Protein AF-A0A357C860-F1 (afdb_monomer)

pLDDT: mean 91.8, std 8.83, range [52.75, 98.56]

Radius of gyration: 13.41 Å; Cα contacts (8 Å, |Δi|>4): 203; chains: 1; bounding box: 30×31×35 Å

Foldseek 3Di:
DPCQVQEPEEADDDPQVRVLVVVLVVLLVVQDVSVVHHAYYEHEDADPVRAQWAQALVRYTYGHSVRLVVDDSLLSSLVSQLRSLLRVVVLSPPPPCQVCQQVSSVSSLVRSVSSPGDSVVNCVVVNHRDRD

Mean predicted aligned error: 3.76 Å

Structure (mmCIF, N/CA/C/O backbone):
data_AF-A0A357C860-F1
#
_entry.id   AF-A0A357C860-F1
#
loop_
_atom_site.group_PDB
_atom_site.id
_atom_site.type_symbol
_atom_site.label_atom_id
_atom_site.label_alt_id
_atom_site.label_comp_id
_atom_site.label_asym_id
_atom_site.label_entity_id
_atom_site.label_seq_id
_atom_site.pdbx_PDB_ins_code
_atom_site.Cartn_x
_atom_site.Cartn_y
_atom_site.Cartn_z
_atom_site.occupancy
_atom_site.B_iso_or_equiv
_atom_site.auth_seq_id
_atom_site.auth_comp_id
_atom_site.auth_asym_id
_atom_site.auth_atom_id
_atom_site.pdbx_PDB_model_num
ATOM 1 N N . MET A 1 1 ? 1.653 -11.042 11.927 1.00 76.44 1 MET A N 1
ATOM 2 C CA . MET A 1 1 ? 2.871 -11.313 11.137 1.00 76.44 1 MET A CA 1
ATOM 3 C C . MET A 1 1 ? 3.801 -10.156 11.434 1.00 76.44 1 MET A C 1
ATOM 5 O O . MET A 1 1 ? 3.289 -9.053 11.512 1.00 76.44 1 MET A O 1
ATOM 9 N N . ARG A 1 2 ? 5.092 -10.385 11.683 1.00 84.81 2 ARG A N 1
ATOM 10 C CA . ARG A 1 2 ? 6.045 -9.268 11.767 1.00 84.81 2 ARG A CA 1
ATOM 11 C C . ARG A 1 2 ? 6.318 -8.820 10.339 1.00 84.81 2 ARG A C 1
ATOM 13 O O . ARG A 1 2 ? 6.681 -9.680 9.556 1.00 84.81 2 ARG A O 1
ATOM 20 N N . PHE A 1 3 ? 6.038 -7.577 9.982 1.00 90.62 3 PHE A N 1
ATOM 21 C CA . PHE A 1 3 ? 6.246 -7.059 8.622 1.00 90.62 3 PHE A CA 1
ATOM 22 C C . PHE A 1 3 ? 7.556 -6.276 8.514 1.00 90.62 3 PHE A C 1
ATOM 24 O O . PHE A 1 3 ? 8.030 -6.018 7.420 1.00 90.62 3 PHE A O 1
ATOM 31 N N . GLU A 1 4 ? 8.154 -5.922 9.649 1.00 92.81 4 GLU A N 1
ATOM 32 C CA . GLU A 1 4 ? 9.273 -4.990 9.752 1.00 92.81 4 GLU A CA 1
ATOM 33 C C . GLU A 1 4 ? 10.529 -5.483 9.022 1.00 92.81 4 GLU A C 1
ATOM 35 O O . GLU A 1 4 ? 11.339 -4.676 8.593 1.00 92.81 4 GLU A O 1
ATOM 40 N N . TYR A 1 5 ? 10.680 -6.800 8.832 1.00 91.94 5 TYR A N 1
ATOM 41 C CA . TYR A 1 5 ? 11.809 -7.377 8.093 1.00 91.94 5 TYR A CA 1
ATOM 42 C C . TYR A 1 5 ? 11.742 -7.137 6.577 1.00 91.94 5 TYR A C 1
ATOM 44 O O . TYR A 1 5 ? 12.734 -7.364 5.892 1.00 91.94 5 TYR A O 1
ATOM 52 N N . LEU A 1 6 ? 10.582 -6.715 6.064 1.00 93.94 6 LEU A N 1
ATOM 53 C CA . LEU A 1 6 ? 10.363 -6.433 4.645 1.00 93.94 6 LEU A CA 1
ATOM 54 C C . LEU A 1 6 ? 10.828 -5.033 4.247 1.00 93.94 6 LEU A C 1
ATOM 56 O O . LEU A 1 6 ? 10.745 -4.701 3.074 1.00 93.94 6 LEU A O 1
ATOM 60 N N . PHE A 1 7 ? 11.263 -4.209 5.197 1.00 95.44 7 PHE A N 1
ATOM 61 C CA . PHE A 1 7 ? 11.593 -2.808 4.971 1.00 95.44 7 PHE A CA 1
ATOM 62 C C . PHE A 1 7 ? 13.027 -2.526 5.406 1.00 95.44 7 PHE A C 1
ATOM 64 O O . PHE A 1 7 ? 13.505 -3.084 6.397 1.00 95.44 7 PHE A O 1
ATOM 71 N N . GLU A 1 8 ? 13.693 -1.606 4.711 1.00 95.06 8 GLU A N 1
ATOM 72 C CA . GLU A 1 8 ? 15.001 -1.085 5.124 1.00 95.06 8 GLU A CA 1
ATOM 73 C C . GLU A 1 8 ? 14.946 -0.477 6.532 1.00 95.06 8 GLU A C 1
ATOM 75 O O . GLU A 1 8 ? 15.837 -0.681 7.361 1.00 95.06 8 GLU A O 1
ATOM 80 N N . PHE A 1 9 ? 13.867 0.250 6.808 1.00 94.88 9 PHE A N 1
ATOM 81 C CA . PHE A 1 9 ? 13.617 0.906 8.078 1.00 94.88 9 PHE A CA 1
ATOM 82 C C . PHE A 1 9 ? 12.111 1.046 8.307 1.00 94.88 9 PHE A C 1
ATOM 84 O O . PHE A 1 9 ? 11.358 1.279 7.366 1.00 94.88 9 PHE A O 1
ATOM 91 N N . THR A 1 10 ? 11.667 0.945 9.562 1.00 96.50 10 THR A N 1
ATOM 92 C CA . THR A 1 10 ? 10.266 1.176 9.935 1.00 96.50 10 THR A CA 1
ATOM 93 C C . THR A 1 10 ? 10.151 2.094 11.147 1.00 96.50 10 THR A C 1
ATOM 95 O O . THR A 1 10 ? 10.618 1.740 12.233 1.00 96.50 10 THR A O 1
ATOM 98 N N . GLU A 1 11 ? 9.436 3.208 11.006 1.00 96.88 11 GLU A N 1
ATOM 99 C CA . GLU A 1 11 ? 8.997 4.061 12.113 1.00 96.88 11 GLU A CA 1
ATOM 100 C C . GLU A 1 11 ? 7.469 4.022 12.235 1.00 96.88 11 GLU A C 1
ATOM 102 O O . GLU A 1 11 ? 6.762 4.920 11.786 1.00 96.88 11 GLU A O 1
ATOM 107 N N . VAL A 1 12 ? 6.954 2.964 12.864 1.00 96.69 12 VAL A N 1
ATOM 108 C CA . VAL A 1 12 ? 5.519 2.777 13.120 1.00 96.69 12 VAL A CA 1
ATOM 109 C C . VAL A 1 12 ? 5.226 2.938 14.610 1.00 96.69 12 VAL A C 1
ATOM 111 O O . VAL A 1 12 ? 5.803 2.250 15.457 1.00 96.69 12 VAL A O 1
ATOM 114 N N . LYS A 1 13 ? 4.308 3.844 14.938 1.00 95.19 13 LYS A N 1
ATOM 115 C CA . LYS A 1 13 ? 4.012 4.318 16.295 1.00 95.19 13 LYS A CA 1
ATOM 116 C C . LYS A 1 13 ? 2.725 3.713 16.843 1.00 95.19 13 LYS A C 1
ATOM 118 O O . LYS A 1 13 ? 2.728 3.216 17.971 1.00 95.19 13 LYS A O 1
ATOM 123 N N . THR A 1 14 ? 1.631 3.752 16.085 1.00 97.12 14 THR A N 1
ATOM 124 C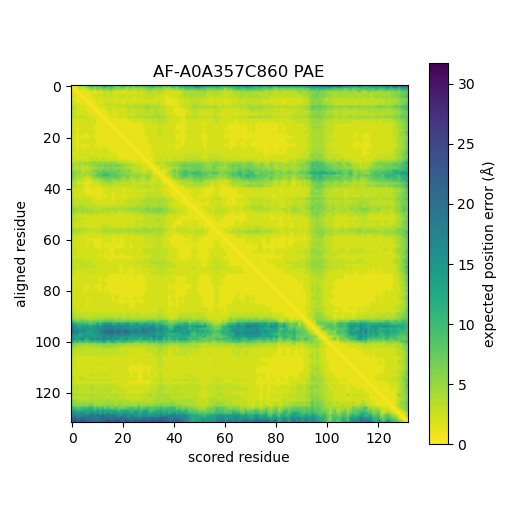 CA . THR A 1 14 ? 0.304 3.381 16.594 1.00 97.12 14 THR A CA 1
ATOM 125 C C . THR A 1 14 ? 0.028 1.888 16.470 1.00 97.12 14 THR A C 1
ATOM 127 O O . THR A 1 14 ? 0.469 1.207 15.545 1.00 97.12 14 THR A O 1
ATOM 130 N N . GLU A 1 15 ? -0.761 1.360 17.408 1.00 96.88 15 GLU A N 1
ATOM 131 C CA . GLU A 1 15 ? -1.230 -0.028 17.342 1.00 96.88 15 GLU A CA 1
ATOM 132 C C . GLU A 1 15 ? -2.157 -0.266 16.145 1.00 96.88 15 GLU A C 1
ATOM 134 O O . GLU A 1 15 ? -2.146 -1.354 15.570 1.00 96.88 15 GLU A O 1
ATOM 139 N N . TYR A 1 16 ? -2.908 0.760 15.729 1.00 97.56 16 TYR A N 1
ATOM 140 C CA . TYR A 1 16 ? -3.695 0.716 14.500 1.00 97.56 16 TYR A CA 1
ATOM 141 C C . TYR A 1 16 ? -2.805 0.404 13.293 1.00 97.56 16 TYR A C 1
ATOM 143 O O . TYR A 1 16 ? -3.049 -0.586 12.599 1.00 97.56 16 TYR A O 1
ATOM 151 N N . MET A 1 17 ? -1.735 1.184 13.097 1.00 97.81 17 MET A N 1
ATOM 152 C CA . MET A 1 17 ? -0.838 1.024 11.956 1.00 97.81 17 MET A CA 1
ATOM 153 C C . MET A 1 17 ? -0.138 -0.344 11.962 1.00 97.81 17 MET A C 1
ATOM 155 O O . MET A 1 17 ? -0.105 -1.044 10.950 1.00 97.81 17 MET A O 1
ATOM 159 N N . LYS A 1 18 ? 0.340 -0.805 13.125 1.00 97.44 18 LYS A N 1
ATOM 160 C CA . LYS A 1 18 ? 0.933 -2.151 13.254 1.00 97.44 18 LYS A CA 1
ATOM 161 C C . LYS A 1 18 ? -0.052 -3.257 12.878 1.00 97.44 18 LYS A C 1
ATOM 163 O O . LYS A 1 18 ? 0.330 -4.240 12.235 1.00 97.44 18 LYS A O 1
ATOM 168 N N . ASN A 1 19 ? -1.310 -3.120 13.299 1.00 97.44 19 ASN A N 1
ATOM 169 C CA . ASN A 1 19 ? -2.351 -4.105 13.038 1.00 97.44 19 ASN A CA 1
ATOM 170 C C . ASN A 1 19 ? -2.751 -4.126 11.559 1.00 97.44 19 ASN A C 1
ATOM 172 O O . ASN A 1 19 ? -2.797 -5.207 10.971 1.00 97.44 19 ASN A O 1
ATOM 176 N N . ILE A 1 20 ? -2.995 -2.961 10.950 1.00 98.00 20 ILE A N 1
ATOM 177 C CA . ILE A 1 20 ? -3.391 -2.889 9.540 1.00 98.00 20 ILE A CA 1
ATOM 178 C C . ILE A 1 20 ? -2.262 -3.391 8.634 1.00 98.00 20 ILE A C 1
ATOM 180 O O . ILE A 1 20 ? -2.508 -4.280 7.826 1.00 98.00 20 ILE A O 1
ATOM 184 N N . LEU A 1 21 ? -1.004 -2.990 8.869 1.00 97.81 21 LEU A N 1
ATOM 185 C CA . LEU A 1 21 ? 0.156 -3.506 8.128 1.00 97.81 21 LEU A CA 1
ATOM 186 C C . LEU A 1 21 ? 0.310 -5.020 8.299 1.00 97.81 21 LEU A C 1
ATOM 188 O O . LEU A 1 21 ? 0.470 -5.750 7.321 1.00 97.81 21 LEU A O 1
ATOM 192 N N . SER A 1 22 ? 0.174 -5.529 9.528 1.00 96.94 22 SER A N 1
ATOM 193 C CA . SER A 1 22 ? 0.198 -6.975 9.785 1.00 96.94 22 SER A CA 1
ATOM 194 C C . SER A 1 22 ? -0.867 -7.740 8.995 1.00 96.94 22 SER A C 1
ATOM 196 O O . SER A 1 22 ? -0.628 -8.888 8.608 1.00 96.94 22 SER A O 1
ATOM 198 N N . LYS A 1 23 ? -2.049 -7.149 8.791 1.00 97.38 23 LYS A N 1
ATOM 199 C CA . LYS A 1 23 ? -3.141 -7.739 8.008 1.00 97.38 23 LYS A CA 1
ATOM 200 C C . LYS A 1 23 ? -2.880 -7.628 6.509 1.00 97.38 23 LYS A C 1
ATOM 202 O O . LYS A 1 23 ? -3.020 -8.643 5.826 1.00 97.38 23 LYS A O 1
ATOM 207 N N . THR A 1 24 ? -2.433 -6.467 6.029 1.00 97.44 24 THR A N 1
ATOM 208 C CA . THR A 1 24 ? -2.017 -6.228 4.639 1.00 97.44 24 THR A CA 1
ATOM 209 C C . THR A 1 24 ? -0.968 -7.247 4.212 1.00 97.44 24 THR A C 1
ATOM 211 O O . THR A 1 24 ? -1.206 -8.018 3.287 1.00 97.44 24 THR A O 1
ATOM 214 N N . PHE A 1 25 ? 0.138 -7.368 4.949 1.00 96.25 25 PHE A N 1
ATOM 215 C CA . PHE A 1 25 ? 1.211 -8.303 4.597 1.00 96.25 25 PHE A CA 1
ATOM 216 C C . PHE A 1 25 ? 0.818 -9.771 4.757 1.00 96.25 25 PHE A C 1
ATOM 218 O O . PHE A 1 25 ? 1.248 -10.624 3.982 1.00 96.25 25 PHE A O 1
ATOM 225 N N . LYS A 1 26 ? -0.079 -10.085 5.700 1.00 95.38 26 LYS A N 1
ATOM 226 C CA . LYS A 1 26 ? -0.664 -11.428 5.784 1.00 95.38 26 LYS A CA 1
ATOM 227 C C . LYS A 1 26 ? -1.510 -11.755 4.550 1.00 95.38 26 LYS A C 1
ATOM 229 O O . LYS A 1 26 ? -1.497 -12.907 4.119 1.00 95.38 26 LYS A O 1
ATOM 234 N N . LEU A 1 27 ? -2.256 -10.798 4.000 1.00 95.56 27 LEU A N 1
ATOM 235 C CA . LEU A 1 27 ? -2.996 -11.006 2.756 1.00 95.56 27 LEU A CA 1
ATOM 236 C C . LEU A 1 27 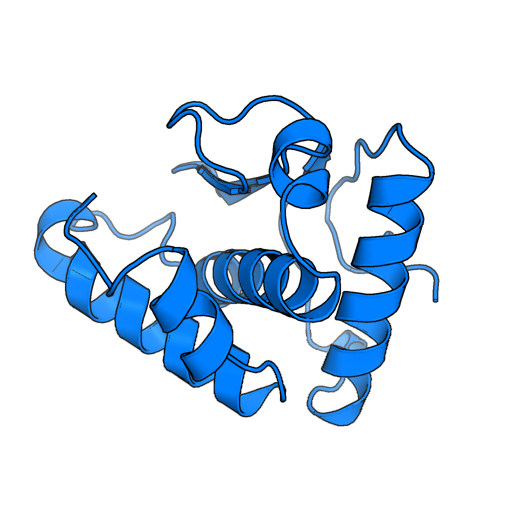? -2.037 -11.136 1.567 1.00 95.56 27 LEU A C 1
ATOM 238 O O . LEU A 1 27 ? -2.118 -12.136 0.861 1.00 95.56 27 LEU A O 1
ATOM 242 N N . LEU A 1 28 ? -1.080 -10.213 1.437 1.00 94.69 28 LEU A N 1
ATOM 243 C CA . LEU A 1 28 ? -0.059 -10.218 0.385 1.00 94.69 28 LEU A CA 1
ATOM 244 C C . LEU A 1 28 ? 0.697 -11.555 0.315 1.00 94.69 28 LEU A C 1
ATOM 246 O O . LEU A 1 28 ? 0.869 -12.111 -0.766 1.00 94.69 28 LEU A O 1
ATOM 250 N N . SER A 1 29 ? 1.051 -12.130 1.470 1.00 93.81 29 SER A N 1
ATOM 251 C CA . SER A 1 29 ? 1.763 -13.418 1.560 1.00 93.81 29 SER A CA 1
ATOM 252 C C . SER A 1 29 ? 1.022 -14.622 0.973 1.00 93.81 29 SER A C 1
ATOM 254 O O . SER A 1 29 ? 1.607 -15.691 0.818 1.00 93.81 29 SER A O 1
ATOM 256 N N . LYS A 1 30 ? -0.278 -14.490 0.682 1.00 93.75 30 LYS A N 1
ATOM 257 C CA . LYS A 1 30 ? -1.043 -15.541 -0.002 1.00 93.75 30 LYS A CA 1
ATOM 258 C C . LYS A 1 30 ? -0.809 -15.548 -1.510 1.00 93.75 30 LYS A C 1
ATOM 260 O O . LYS A 1 30 ? -1.080 -16.563 -2.145 1.00 93.75 30 LYS A O 1
ATOM 265 N N . SER A 1 31 ? -0.358 -14.422 -2.051 1.00 91.31 31 SER A N 1
ATOM 266 C CA . SER A 1 31 ? -0.233 -14.171 -3.486 1.00 91.31 31 SER A CA 1
ATOM 267 C C . SER A 1 31 ? 1.228 -14.017 -3.909 1.00 91.31 31 SER A C 1
ATOM 269 O O . SER A 1 31 ? 1.550 -14.256 -5.068 1.00 91.31 31 SER A O 1
ATOM 271 N N . VAL A 1 32 ? 2.113 -13.643 -2.977 1.00 89.31 32 VAL A N 1
ATOM 272 C CA . VAL A 1 32 ? 3.531 -13.376 -3.242 1.00 89.31 32 VAL A CA 1
ATOM 273 C C . VAL A 1 32 ? 4.415 -14.028 -2.182 1.00 89.31 32 VAL A C 1
ATOM 275 O O . VAL A 1 32 ? 4.092 -14.015 -0.992 1.00 89.31 32 VAL A O 1
ATOM 278 N N . GLU A 1 33 ? 5.558 -14.567 -2.608 1.00 88.50 33 GLU A N 1
ATOM 279 C CA . GLU A 1 33 ? 6.628 -14.973 -1.696 1.00 88.50 33 GLU A CA 1
ATOM 280 C C . GLU A 1 33 ? 7.286 -13.727 -1.100 1.00 88.50 33 GLU A C 1
ATOM 282 O O . GLU A 1 33 ? 8.035 -13.020 -1.769 1.00 88.50 33 GLU A O 1
ATOM 287 N N . LEU A 1 34 ? 6.986 -13.445 0.168 1.00 84.94 34 LEU A N 1
ATOM 288 C CA . LEU A 1 34 ? 7.439 -12.221 0.831 1.00 84.94 34 LEU A CA 1
ATOM 289 C C . LEU A 1 34 ? 8.967 -12.093 0.911 1.00 84.94 34 LEU A C 1
ATOM 291 O O . LEU A 1 34 ? 9.464 -10.978 0.884 1.00 84.94 34 LEU A O 1
ATOM 295 N N . ASP A 1 35 ? 9.708 -13.204 0.957 1.00 81.31 35 ASP A N 1
ATOM 296 C CA . ASP A 1 35 ? 11.179 -13.190 0.997 1.00 81.31 35 ASP A CA 1
ATOM 297 C C . ASP A 1 35 ? 11.809 -12.658 -0.306 1.00 81.31 35 ASP A C 1
ATOM 299 O O . ASP A 1 35 ? 12.991 -12.318 -0.331 1.00 81.31 35 ASP A O 1
ATOM 303 N N . ALA A 1 36 ? 11.029 -12.579 -1.390 1.00 82.38 36 ALA A N 1
ATOM 304 C CA . ALA A 1 36 ? 11.434 -11.946 -2.642 1.00 82.38 36 ALA A CA 1
ATOM 305 C C . ALA A 1 36 ? 11.141 -10.435 -2.670 1.00 82.38 36 ALA A C 1
ATOM 307 O O . ALA A 1 36 ? 11.525 -9.764 -3.628 1.00 82.38 36 ALA A O 1
ATOM 308 N N . LEU A 1 37 ? 10.457 -9.904 -1.651 1.00 85.50 37 LEU A N 1
ATOM 309 C CA . LEU A 1 37 ? 10.103 -8.495 -1.537 1.00 85.50 37 LEU A CA 1
ATOM 310 C C . LEU A 1 37 ? 11.002 -7.816 -0.506 1.00 85.50 37 LEU A C 1
ATOM 312 O O . LEU A 1 37 ? 11.184 -8.299 0.611 1.00 85.50 37 LEU A O 1
ATOM 316 N N . PHE A 1 38 ? 11.532 -6.660 -0.878 1.00 90.12 38 PHE A N 1
ATOM 317 C CA . PHE A 1 38 ? 12.216 -5.769 0.042 1.00 90.12 38 PHE A CA 1
ATOM 318 C C . PHE A 1 38 ? 11.885 -4.335 -0.348 1.00 90.12 38 PHE A C 1
ATOM 320 O O . PHE A 1 38 ? 12.089 -3.931 -1.492 1.00 90.12 38 PHE A O 1
ATOM 327 N N . PHE A 1 39 ? 11.326 -3.598 0.599 1.00 92.69 39 PHE A N 1
ATOM 328 C CA . PHE A 1 39 ? 10.833 -2.246 0.420 1.00 92.69 39 PHE A CA 1
ATOM 329 C C . PHE A 1 39 ? 11.766 -1.236 1.084 1.00 92.69 39 PHE A C 1
ATOM 331 O O . PHE A 1 39 ? 12.607 -1.578 1.920 1.00 92.69 39 PHE A O 1
ATOM 338 N N . GLY A 1 40 ? 11.579 0.026 0.718 1.00 92.38 40 GLY A N 1
ATOM 339 C CA . GLY A 1 40 ? 12.333 1.150 1.253 1.00 92.38 40 GLY A CA 1
ATOM 340 C C . GLY A 1 40 ? 11.965 1.464 2.702 1.00 92.38 40 GLY A C 1
ATOM 341 O O . GLY A 1 40 ? 11.386 0.632 3.408 1.00 92.38 40 GLY A O 1
ATOM 342 N N . PRO A 1 41 ? 12.293 2.668 3.185 1.00 96.69 41 PRO A N 1
ATOM 343 C CA . PRO A 1 41 ? 11.855 3.087 4.503 1.00 96.69 41 PRO A CA 1
ATOM 344 C C . PRO A 1 41 ? 10.325 3.232 4.542 1.00 96.69 41 PRO A C 1
ATOM 346 O O . PRO A 1 41 ? 9.705 3.699 3.586 1.00 96.69 41 PRO A O 1
ATOM 349 N N . LEU A 1 42 ? 9.724 2.855 5.671 1.00 97.69 42 LEU A N 1
ATOM 350 C CA . LEU A 1 42 ? 8.314 3.075 5.979 1.00 97.69 42 LEU A CA 1
ATOM 351 C C . LEU A 1 42 ? 8.178 3.931 7.235 1.00 97.69 42 LEU A C 1
ATOM 353 O O . LEU A 1 42 ? 8.699 3.581 8.297 1.00 97.69 42 LEU A O 1
ATOM 357 N N . CYS A 1 43 ? 7.420 5.017 7.135 1.00 97.69 43 CYS A N 1
ATOM 358 C CA . CYS A 1 43 ? 7.138 5.913 8.248 1.00 97.69 43 CYS A CA 1
ATOM 359 C C . CYS A 1 43 ? 5.635 6.077 8.457 1.00 97.69 43 CYS A C 1
ATOM 361 O O . CYS A 1 43 ? 4.849 6.141 7.516 1.00 97.69 43 CYS A O 1
ATOM 363 N N . GLU A 1 44 ? 5.242 6.168 9.723 1.00 98.12 44 GLU A N 1
ATOM 364 C CA . GLU A 1 44 ? 3.913 6.608 10.113 1.00 98.12 44 GLU A CA 1
ATOM 365 C C . GLU A 1 44 ? 3.924 8.103 10.449 1.00 98.12 44 GLU A C 1
ATOM 367 O O . GLU A 1 44 ? 4.585 8.548 11.403 1.00 98.12 44 GLU A O 1
ATOM 372 N N . GLY A 1 45 ? 3.133 8.869 9.704 1.00 96.75 45 GLY A N 1
ATOM 373 C CA . GLY A 1 45 ? 2.982 10.304 9.885 1.00 96.75 45 GLY A CA 1
ATOM 374 C C . GLY A 1 45 ? 2.129 10.949 8.792 1.00 96.75 45 GLY A C 1
ATOM 375 O O . GLY A 1 45 ? 1.671 10.264 7.881 1.00 96.75 45 GLY A O 1
ATOM 376 N N . PRO A 1 46 ? 1.899 12.269 8.883 1.00 95.44 46 PRO A N 1
ATOM 377 C CA . PRO A 1 46 ? 1.221 13.009 7.827 1.00 95.44 46 PRO A CA 1
ATOM 378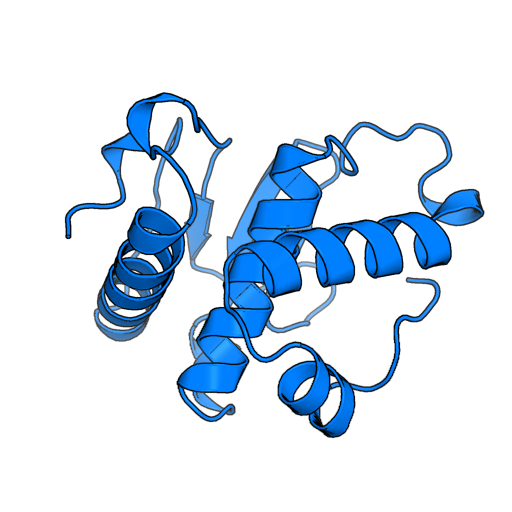 C C . PRO A 1 46 ? 1.987 12.913 6.507 1.00 95.44 46 PRO A C 1
ATOM 380 O O . PRO A 1 46 ? 3.216 13.025 6.493 1.00 95.44 46 PRO A O 1
ATOM 383 N N . THR A 1 47 ? 1.252 12.748 5.414 1.00 95.31 47 THR A N 1
ATOM 384 C CA . THR A 1 47 ? 1.764 12.804 4.039 1.00 95.31 47 THR A CA 1
ATOM 385 C C . THR A 1 47 ? 1.960 14.254 3.580 1.00 95.31 47 THR A C 1
ATOM 387 O O . THR A 1 47 ? 1.336 15.181 4.109 1.00 95.31 47 THR A O 1
ATOM 390 N N . ILE A 1 48 ? 2.828 14.470 2.592 1.00 90.38 48 ILE A N 1
ATOM 391 C CA . ILE A 1 48 ? 3.090 15.765 1.951 1.00 90.38 48 ILE A CA 1
ATOM 392 C C . ILE A 1 48 ? 1.865 16.207 1.152 1.00 90.38 48 ILE A C 1
ATOM 394 O O . ILE A 1 48 ? 1.454 17.366 1.235 1.00 90.38 48 ILE A O 1
ATOM 398 N N . SER A 1 49 ? 1.273 15.274 0.404 1.00 87.44 49 SER A N 1
ATOM 399 C CA . SER A 1 49 ? 0.035 15.487 -0.358 1.00 87.44 49 SER A 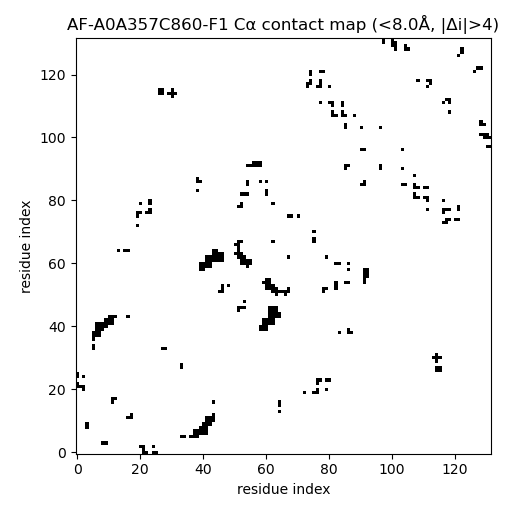CA 1
ATOM 400 C C . SER A 1 49 ? -1.177 15.764 0.535 1.00 87.44 49 SER A C 1
ATOM 402 O O . SER A 1 49 ? -2.158 16.361 0.092 1.00 87.44 49 SER A O 1
ATOM 404 N N . GLY A 1 50 ? -1.113 15.356 1.803 1.00 91.06 50 GLY A N 1
ATOM 405 C CA . GLY A 1 50 ? -2.260 15.351 2.694 1.00 91.06 50 GLY A CA 1
ATOM 406 C C . GLY A 1 50 ? -3.237 14.217 2.385 1.00 91.06 50 GLY A C 1
ATOM 407 O O . GLY A 1 50 ? -4.361 14.276 2.868 1.00 91.06 50 GLY A O 1
ATOM 408 N N . GLU A 1 51 ? -2.857 13.195 1.622 1.00 92.31 51 GLU A N 1
ATOM 409 C CA . GLU A 1 51 ? -3.641 11.971 1.430 1.00 92.31 51 GLU A CA 1
ATOM 410 C C . GLU A 1 51 ? -3.339 10.913 2.503 1.00 92.31 51 GLU A C 1
ATOM 412 O O . GLU A 1 51 ? -2.529 11.122 3.406 1.00 92.31 51 GLU A O 1
ATOM 417 N N . ALA A 1 52 ? -4.038 9.778 2.472 1.00 96.25 52 ALA A N 1
ATOM 418 C CA . ALA A 1 52 ? -3.892 8.737 3.494 1.00 96.25 52 ALA A CA 1
ATOM 419 C C . ALA A 1 52 ? -2.545 7.995 3.439 1.00 96.25 52 ALA A C 1
ATOM 421 O O . ALA A 1 52 ? -2.100 7.440 4.446 1.00 96.25 52 ALA A O 1
ATOM 422 N N . ALA A 1 53 ? -1.912 7.968 2.270 1.00 96.69 53 ALA A N 1
ATOM 423 C CA . ALA A 1 53 ? -0.646 7.301 2.032 1.00 96.69 53 ALA A CA 1
ATOM 424 C C . ALA A 1 53 ? 0.042 7.910 0.799 1.00 96.69 53 ALA A C 1
ATOM 426 O O . ALA A 1 53 ? -0.635 8.480 -0.056 1.00 96.69 53 ALA A O 1
ATOM 427 N N . GLU A 1 54 ? 1.368 7.811 0.726 1.00 95.00 54 GLU A N 1
ATOM 428 C CA . GLU A 1 54 ? 2.151 8.184 -0.457 1.00 95.00 54 GLU A CA 1
ATOM 429 C C . GLU A 1 54 ? 3.509 7.465 -0.475 1.00 95.00 54 GLU A C 1
ATOM 431 O O . GLU A 1 54 ? 4.033 7.068 0.572 1.00 95.00 54 GLU A O 1
ATOM 436 N N . VAL A 1 55 ? 4.112 7.377 -1.660 1.00 94.69 55 VAL A N 1
ATOM 437 C CA . VAL A 1 55 ? 5.549 7.135 -1.836 1.00 94.69 55 VAL A CA 1
ATOM 438 C C . VAL A 1 55 ? 6.214 8.422 -2.325 1.00 94.69 55 VAL A C 1
ATOM 440 O O . VAL A 1 55 ? 5.790 8.986 -3.333 1.00 94.69 55 VAL A O 1
ATOM 443 N N . THR A 1 56 ? 7.239 8.908 -1.618 1.00 91.88 56 THR A N 1
ATOM 444 C CA . THR A 1 56 ? 7.985 10.115 -2.026 1.00 91.88 56 THR A CA 1
ATOM 445 C C . THR A 1 56 ? 8.964 9.818 -3.163 1.00 91.88 56 THR A C 1
ATOM 447 O O . THR A 1 56 ? 9.276 8.658 -3.424 1.00 91.88 56 THR A O 1
ATOM 450 N N . GLU A 1 57 ? 9.500 10.857 -3.811 1.00 87.75 57 GLU A N 1
ATOM 451 C CA . GLU A 1 57 ? 10.520 10.731 -4.872 1.00 87.75 57 GLU A CA 1
ATOM 452 C C . GLU A 1 57 ? 11.804 10.028 -4.377 1.00 87.75 57 GLU A C 1
ATOM 454 O O . GLU A 1 57 ? 12.524 9.397 -5.144 1.00 87.75 57 GLU A O 1
ATOM 459 N N . GLU A 1 58 ? 12.084 10.065 -3.073 1.00 89.12 58 GLU A N 1
ATOM 460 C CA . GLU A 1 58 ? 13.196 9.337 -2.450 1.00 89.12 58 GLU A CA 1
ATOM 461 C C . GLU A 1 58 ? 12.859 7.877 -2.094 1.00 89.12 58 GLU A C 1
ATOM 463 O O . GLU A 1 58 ? 13.668 7.189 -1.467 1.00 89.12 58 GLU A O 1
ATOM 468 N N . GLY A 1 59 ? 11.666 7.396 -2.454 1.00 91.81 59 GLY A N 1
ATOM 469 C CA . GLY A 1 59 ? 11.209 6.040 -2.156 1.00 91.81 59 GLY A CA 1
ATOM 470 C C . GLY A 1 59 ? 10.788 5.830 -0.697 1.00 91.81 59 GLY A C 1
ATOM 471 O O . GLY A 1 59 ? 10.745 4.692 -0.229 1.00 91.81 59 GLY A O 1
ATOM 472 N N . LEU A 1 60 ? 10.481 6.893 0.052 1.00 95.44 60 LEU A N 1
ATOM 473 C CA . LEU A 1 60 ? 9.900 6.761 1.390 1.00 95.44 60 LEU A CA 1
ATOM 474 C C . LEU A 1 60 ? 8.410 6.441 1.286 1.00 95.44 60 LEU A C 1
ATOM 476 O O . LEU A 1 60 ? 7.653 7.222 0.720 1.00 95.44 60 LEU A O 1
ATOM 480 N N . ILE A 1 61 ? 7.984 5.340 1.903 1.00 97.31 61 ILE A N 1
ATOM 481 C CA . ILE A 1 61 ? 6.569 4.986 2.043 1.00 97.31 61 ILE A CA 1
ATOM 482 C C . ILE A 1 61 ? 6.040 5.645 3.315 1.00 97.31 61 ILE A C 1
ATOM 484 O O . ILE A 1 61 ? 6.434 5.286 4.428 1.00 97.31 61 ILE A O 1
ATOM 488 N N . ASN A 1 62 ? 5.144 6.613 3.169 1.00 97.62 62 ASN A N 1
ATOM 489 C CA . ASN A 1 62 ? 4.603 7.375 4.284 1.00 97.62 62 ASN A CA 1
ATOM 490 C C . ASN A 1 62 ? 3.104 7.103 4.434 1.00 97.62 62 ASN A C 1
ATOM 492 O O . ASN A 1 62 ? 2.345 7.230 3.474 1.00 97.62 62 ASN A O 1
ATOM 496 N N . LEU A 1 63 ? 2.678 6.705 5.633 1.00 98.25 63 LEU A N 1
ATOM 497 C CA . LEU A 1 63 ? 1.303 6.288 5.912 1.00 98.25 63 LEU A CA 1
ATOM 498 C C . LEU A 1 63 ? 0.702 7.120 7.050 1.00 98.25 63 LEU A C 1
ATOM 500 O O . LEU A 1 63 ? 1.192 7.085 8.185 1.00 98.25 63 LEU A O 1
ATOM 504 N N . ASP A 1 64 ? -0.412 7.798 6.779 1.00 98.19 64 ASP A N 1
ATOM 505 C CA . ASP A 1 64 ? -1.136 8.580 7.780 1.00 98.19 64 ASP A CA 1
ATOM 506 C C . ASP A 1 64 ? -2.190 7.706 8.467 1.00 98.19 64 ASP A C 1
ATOM 508 O O . ASP A 1 64 ? -3.263 7.411 7.931 1.00 98.19 64 ASP A O 1
ATOM 512 N N . SER A 1 65 ? -1.894 7.286 9.697 1.00 97.62 65 SER A N 1
ATOM 513 C CA . SER A 1 65 ? -2.798 6.440 10.475 1.00 97.62 65 SER A CA 1
ATOM 514 C C . SER A 1 65 ? -4.122 7.107 10.831 1.00 97.62 65 SER A C 1
ATOM 516 O O . SER A 1 65 ? -5.110 6.394 11.003 1.00 97.62 65 SER A O 1
ATOM 518 N N . TYR A 1 66 ? -4.188 8.434 10.950 1.00 97.06 66 TYR A N 1
ATOM 519 C CA . TYR A 1 66 ? -5.440 9.125 11.261 1.00 97.06 66 TYR A CA 1
ATOM 520 C C . TYR A 1 66 ? -6.375 9.106 10.059 1.00 97.06 66 TYR A C 1
ATOM 522 O O . TYR A 1 66 ? -7.541 8.754 10.215 1.00 97.06 66 TYR A O 1
ATOM 530 N N . LYS A 1 67 ? -5.848 9.377 8.863 1.00 97.38 67 LYS A N 1
ATOM 531 C CA . LYS A 1 67 ? -6.623 9.313 7.617 1.00 97.38 67 LYS A CA 1
ATOM 532 C C . LYS A 1 67 ? -7.010 7.889 7.255 1.00 97.38 67 LYS A C 1
ATOM 534 O O . LYS A 1 67 ? -8.149 7.640 6.881 1.00 97.38 67 LYS A O 1
ATOM 539 N N . LEU A 1 68 ? -6.100 6.928 7.416 1.00 97.75 68 LEU A N 1
ATOM 540 C CA . LEU A 1 68 ? -6.406 5.524 7.140 1.00 97.75 68 LEU A CA 1
ATOM 541 C C . LEU A 1 68 ? -7.531 4.977 8.032 1.00 97.75 68 LEU A C 1
ATOM 543 O O . LEU A 1 68 ? -8.236 4.074 7.599 1.00 97.75 68 LEU A O 1
ATOM 547 N N . GLN A 1 69 ? -7.716 5.502 9.250 1.00 97.38 69 GLN A N 1
ATOM 548 C CA . GLN A 1 69 ? -8.821 5.117 10.144 1.00 97.38 69 GLN A CA 1
ATOM 549 C C . GLN A 1 69 ? -10.197 5.622 9.685 1.00 97.38 69 GLN A C 1
ATOM 551 O O . GLN A 1 69 ? -11.210 5.157 10.207 1.00 97.38 69 GLN 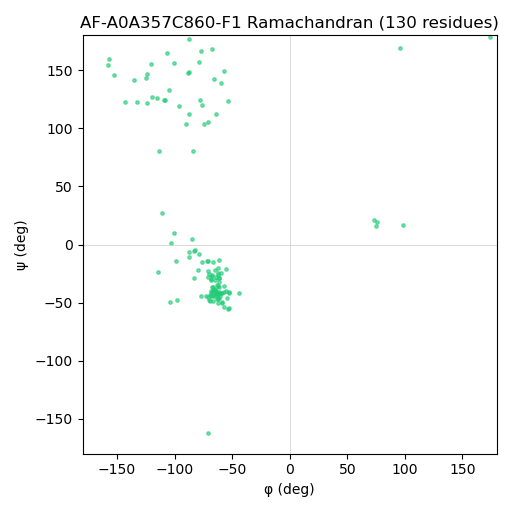A O 1
ATOM 556 N N . GLU A 1 70 ? -10.257 6.568 8.745 1.00 96.62 70 GLU A N 1
ATOM 557 C CA . GLU A 1 70 ? -11.520 7.068 8.188 1.00 96.62 70 GLU A CA 1
ATOM 558 C C . GLU A 1 70 ? -12.149 6.078 7.195 1.00 96.62 70 GLU A C 1
ATOM 560 O O . GLU A 1 70 ? -13.332 6.192 6.871 1.00 96.62 70 GLU A O 1
ATOM 565 N N . TYR A 1 71 ? -11.375 5.090 6.739 1.00 96.75 71 TYR A N 1
ATOM 566 C CA . TYR A 1 71 ? -11.802 4.074 5.785 1.00 96.75 71 TYR A CA 1
ATOM 567 C C . TYR A 1 71 ? -12.152 2.750 6.467 1.00 96.75 71 TYR A C 1
ATOM 569 O O . 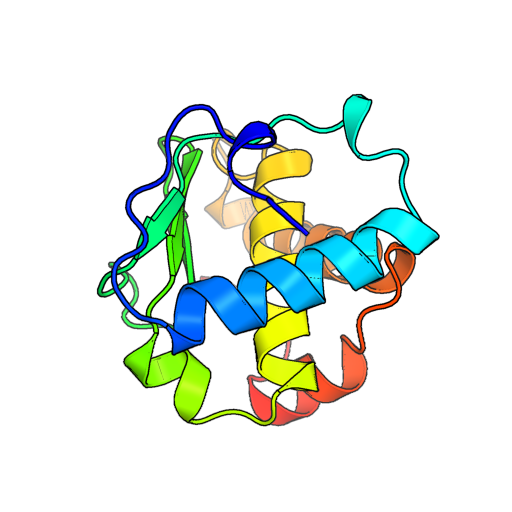TYR A 1 71 ? -11.641 2.410 7.537 1.00 96.75 71 TYR A O 1
ATOM 577 N N . ASP A 1 72 ? -12.983 1.952 5.793 1.00 97.12 72 ASP A N 1
ATOM 578 C CA . ASP A 1 72 ? -13.131 0.539 6.132 1.00 97.12 72 ASP A CA 1
ATOM 579 C C . ASP A 1 72 ? -11.770 -0.177 6.054 1.00 97.12 72 ASP A C 1
ATOM 581 O O . ASP A 1 72 ? -10.912 0.155 5.233 1.00 97.12 72 ASP A O 1
ATOM 585 N N . GLU A 1 73 ? -11.588 -1.206 6.883 1.00 97.69 73 GLU A N 1
ATOM 586 C CA . GLU A 1 73 ? -10.320 -1.938 6.996 1.00 97.69 73 GLU A CA 1
ATOM 587 C C . GLU A 1 73 ? -9.813 -2.494 5.654 1.00 97.69 73 GLU A C 1
ATOM 589 O O . GLU A 1 73 ? -8.619 -2.434 5.371 1.00 97.69 73 GLU A O 1
ATOM 594 N N . ASP A 1 74 ? -10.705 -3.017 4.814 1.00 97.31 74 ASP A N 1
ATOM 595 C CA . ASP A 1 74 ? -10.357 -3.558 3.497 1.00 97.31 74 ASP A CA 1
ATOM 596 C C . ASP A 1 74 ? -9.878 -2.473 2.519 1.00 97.31 74 ASP A C 1
ATOM 598 O O . ASP A 1 74 ? -8.937 -2.703 1.759 1.00 97.31 74 ASP A O 1
ATOM 602 N N . VAL A 1 75 ? -10.467 -1.279 2.586 1.00 97.88 75 VAL A N 1
ATOM 603 C CA . VAL A 1 75 ? -10.066 -0.111 1.793 1.00 97.88 75 VAL A CA 1
ATOM 604 C C . VAL A 1 75 ? -8.729 0.433 2.283 1.00 97.88 75 VAL A C 1
ATOM 606 O O . VAL A 1 75 ? -7.839 0.661 1.471 1.00 97.88 75 VAL A O 1
ATOM 609 N N . ALA A 1 76 ? -8.534 0.563 3.598 1.00 98.31 76 ALA A N 1
ATOM 610 C CA . ALA A 1 76 ? -7.249 0.971 4.167 1.00 98.31 76 ALA A CA 1
ATOM 611 C C . ALA A 1 76 ? -6.122 -0.004 3.778 1.00 98.31 76 ALA A C 1
ATOM 613 O O . ALA A 1 76 ? -5.026 0.414 3.406 1.00 98.31 76 ALA A O 1
ATOM 614 N N . MET A 1 77 ? -6.399 -1.311 3.805 1.00 98.56 77 MET A N 1
ATOM 615 C CA . MET A 1 77 ? -5.471 -2.333 3.320 1.00 98.56 77 MET A CA 1
ATOM 616 C C . MET A 1 77 ? -5.158 -2.175 1.825 1.00 98.56 77 MET A C 1
ATOM 618 O O . MET A 1 77 ? -3.998 -2.318 1.443 1.00 98.56 77 MET A O 1
ATOM 622 N N . ALA A 1 78 ? -6.162 -1.879 0.994 1.00 98.25 78 ALA A N 1
ATOM 623 C CA . ALA A 1 78 ? -5.986 -1.653 -0.440 1.00 98.25 78 ALA A CA 1
ATOM 624 C C . ALA A 1 78 ? -5.164 -0.388 -0.741 1.00 98.25 78 ALA A C 1
ATOM 626 O O . ALA A 1 78 ? -4.279 -0.451 -1.588 1.00 98.25 78 ALA A O 1
ATOM 627 N N . ILE A 1 79 ? -5.378 0.708 -0.002 1.00 97.88 79 ILE A N 1
ATOM 628 C CA . ILE A 1 79 ? -4.570 1.938 -0.095 1.00 97.88 79 ILE A CA 1
ATOM 629 C C . ILE A 1 79 ? -3.097 1.631 0.204 1.00 97.88 79 ILE A C 1
ATOM 631 O O . ILE A 1 79 ? -2.214 1.980 -0.572 1.00 97.88 79 ILE A O 1
ATOM 635 N N . ILE A 1 80 ? -2.820 0.918 1.302 1.00 98.19 80 ILE A N 1
ATOM 636 C CA . ILE A 1 80 ? -1.444 0.537 1.650 1.00 98.19 80 ILE A CA 1
ATOM 637 C C . ILE A 1 80 ? -0.839 -0.341 0.550 1.00 98.19 80 ILE A C 1
ATOM 639 O O . ILE A 1 80 ? 0.297 -0.122 0.144 1.00 98.19 80 ILE A O 1
ATOM 643 N N . ALA A 1 81 ? -1.578 -1.339 0.063 1.00 97.81 81 ALA A N 1
ATOM 644 C CA . ALA A 1 81 ? -1.094 -2.223 -0.993 1.00 97.81 81 ALA A CA 1
ATOM 645 C C . ALA A 1 81 ? -0.788 -1.470 -2.294 1.00 97.81 81 ALA A C 1
ATOM 647 O O . ALA A 1 81 ? 0.190 -1.796 -2.959 1.00 97.81 81 ALA A O 1
ATOM 648 N N . HIS A 1 82 ? -1.588 -0.460 -2.628 1.00 97.12 82 HIS A N 1
ATOM 649 C CA . HIS A 1 82 ? -1.380 0.401 -3.784 1.00 97.12 82 HIS A CA 1
ATOM 650 C C . HIS A 1 82 ? -0.059 1.190 -3.678 1.00 97.12 82 HIS A C 1
ATOM 652 O O . HIS A 1 82 ? 0.756 1.140 -4.597 1.00 97.12 82 HIS A O 1
ATOM 658 N N . GLU A 1 83 ? 0.243 1.811 -2.534 1.00 96.62 83 GLU A N 1
ATOM 659 C CA . GLU A 1 83 ? 1.536 2.498 -2.352 1.00 96.62 83 GLU A CA 1
ATOM 660 C C . GLU A 1 83 ? 2.727 1.522 -2.332 1.00 96.62 83 GLU A C 1
ATOM 662 O O . GLU A 1 83 ? 3.787 1.789 -2.899 1.00 96.62 83 GLU A O 1
ATOM 667 N N . ILE A 1 84 ? 2.551 0.332 -1.749 1.00 96.50 84 ILE A N 1
ATOM 668 C CA . ILE A 1 84 ? 3.564 -0.731 -1.815 1.00 96.50 84 ILE A CA 1
ATOM 669 C C . ILE A 1 84 ? 3.798 -1.185 -3.266 1.00 96.50 84 ILE A C 1
ATOM 671 O O . ILE A 1 84 ? 4.934 -1.484 -3.641 1.00 96.50 84 ILE A O 1
ATOM 675 N N . ALA A 1 85 ? 2.756 -1.206 -4.099 1.00 95.94 85 ALA A N 1
ATOM 676 C CA . ALA A 1 85 ? 2.873 -1.487 -5.524 1.00 95.94 85 ALA A CA 1
ATOM 677 C C . ALA A 1 85 ? 3.639 -0.381 -6.260 1.00 95.94 85 ALA A C 1
ATOM 679 O O . ALA A 1 85 ? 4.545 -0.705 -7.028 1.00 95.94 85 ALA A O 1
ATOM 680 N N . HIS A 1 86 ? 3.365 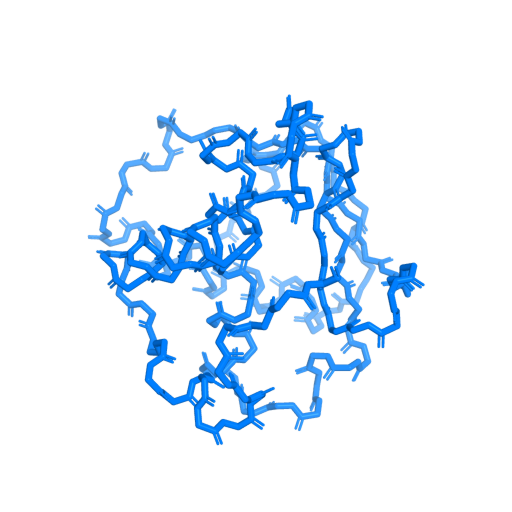0.897 -5.969 1.00 95.06 86 HIS A N 1
ATOM 681 C CA . HIS A 1 86 ? 4.154 2.020 -6.491 1.00 95.06 86 HIS A CA 1
ATOM 682 C C . HIS A 1 86 ? 5.642 1.875 -6.178 1.00 95.06 86 HIS A C 1
ATOM 684 O O . HIS A 1 86 ? 6.478 2.033 -7.071 1.00 95.06 86 HIS A O 1
ATOM 690 N N . TYR A 1 87 ? 5.976 1.527 -4.933 1.00 95.25 87 TYR A N 1
ATOM 691 C CA . TYR A 1 87 ? 7.364 1.283 -4.558 1.00 95.25 87 TYR A CA 1
ATOM 692 C C . TYR A 1 87 ? 7.957 0.101 -5.337 1.00 95.25 87 TYR A C 1
ATOM 694 O O . TYR A 1 87 ? 9.019 0.223 -5.941 1.00 95.25 87 TYR A O 1
ATOM 702 N N . ASN A 1 88 ? 7.266 -1.041 -5.367 1.00 94.12 88 ASN A N 1
ATOM 703 C CA . ASN A 1 88 ? 7.761 -2.257 -6.015 1.00 94.12 88 ASN A CA 1
ATOM 704 C C . ASN A 1 88 ? 7.990 -2.090 -7.528 1.00 94.12 88 ASN A C 1
ATOM 706 O O . ASN A 1 88 ? 8.878 -2.725 -8.093 1.00 94.12 88 ASN A O 1
ATOM 710 N N . LEU A 1 89 ? 7.182 -1.257 -8.184 1.00 93.38 89 LEU A N 1
ATOM 711 C CA . LEU A 1 89 ? 7.307 -0.941 -9.607 1.00 93.38 89 LEU A CA 1
ATOM 712 C C . LEU A 1 89 ? 8.360 0.144 -9.891 1.00 93.38 89 LEU A C 1
ATOM 714 O O . LEU A 1 89 ? 8.656 0.418 -11.050 1.00 93.38 89 LEU A O 1
ATOM 718 N N . GLY A 1 90 ? 8.955 0.743 -8.854 1.00 92.50 90 GLY A N 1
ATOM 719 C CA . GLY A 1 90 ? 9.970 1.785 -9.003 1.00 92.50 90 GLY A CA 1
ATOM 720 C C . GLY A 1 90 ? 9.405 3.129 -9.466 1.00 92.50 90 GLY A C 1
ATOM 721 O O . GLY A 1 90 ? 10.152 3.951 -9.988 1.00 92.50 90 GLY A O 1
ATOM 722 N N . HIS A 1 91 ? 8.104 3.380 -9.276 1.00 91.75 91 HIS A N 1
ATOM 723 C CA . HIS A 1 91 ? 7.446 4.605 -9.752 1.00 91.75 91 HIS A CA 1
ATOM 724 C C . HIS A 1 91 ? 8.000 5.889 -9.112 1.00 91.75 91 HIS A C 1
ATOM 726 O O . HIS A 1 91 ? 7.826 6.964 -9.676 1.00 91.75 91 HIS A O 1
ATOM 732 N N . TYR A 1 92 ? 8.674 5.781 -7.964 1.00 87.81 92 TYR A N 1
ATOM 733 C CA . TYR A 1 92 ? 9.318 6.903 -7.279 1.00 87.81 92 TYR A CA 1
ATOM 734 C C . TYR A 1 92 ? 10.577 7.428 -7.993 1.00 87.81 92 TYR A C 1
ATOM 736 O O . TYR A 1 92 ? 10.937 8.582 -7.798 1.00 87.81 92 TYR A O 1
ATOM 744 N N . ASP A 1 93 ? 11.225 6.610 -8.832 1.00 85.19 93 ASP A N 1
ATOM 745 C CA . ASP A 1 93 ? 12.429 6.974 -9.603 1.00 85.19 93 ASP A CA 1
ATOM 746 C C . ASP A 1 93 ? 12.090 7.325 -11.072 1.00 85.19 93 ASP A C 1
ATOM 748 O O . ASP A 1 93 ? 12.969 7.466 -11.927 1.00 85.19 93 ASP A O 1
ATOM 752 N N . ASP A 1 94 ? 10.800 7.458 -11.415 1.00 78.00 94 ASP A N 1
ATOM 753 C CA . ASP A 1 94 ? 10.386 7.837 -12.768 1.00 78.00 94 ASP A CA 1
ATOM 754 C C . ASP A 1 94 ? 10.637 9.334 -13.010 1.00 78.00 94 ASP A C 1
ATOM 756 O O . ASP A 1 94 ? 9.870 10.207 -12.608 1.00 78.00 94 ASP A O 1
ATOM 760 N N . ILE A 1 95 ? 11.697 9.641 -13.761 1.00 65.75 95 ILE A N 1
ATOM 761 C CA . ILE A 1 95 ? 12.061 11.006 -14.184 1.00 65.75 95 ILE A CA 1
ATOM 762 C C . ILE A 1 95 ? 10.907 11.713 -14.938 1.00 65.75 95 ILE A C 1
ATOM 764 O O . ILE A 1 95 ? 10.873 12.944 -15.006 1.00 65.75 95 ILE A O 1
ATOM 768 N N . ASN A 1 96 ? 9.947 10.965 -15.496 1.00 65.38 96 ASN A N 1
ATOM 769 C CA . ASN A 1 96 ? 8.751 11.486 -16.164 1.00 65.38 96 ASN A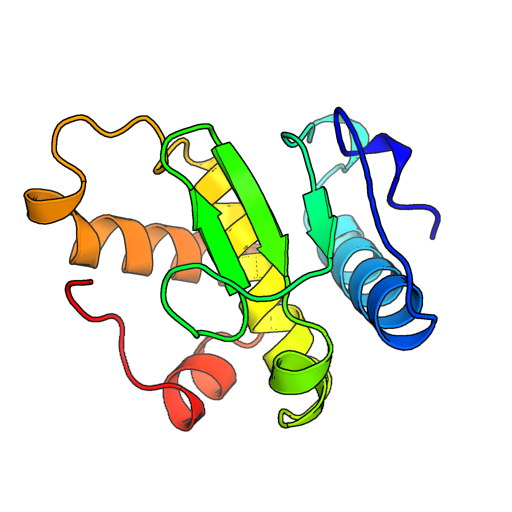 CA 1
ATOM 770 C C . ASN A 1 96 ? 7.454 11.211 -15.383 1.00 65.38 96 ASN A C 1
ATOM 772 O O . ASN A 1 96 ? 6.385 11.174 -15.999 1.00 65.38 96 ASN A O 1
ATOM 776 N N . MET A 1 97 ? 7.518 11.073 -14.053 1.00 65.38 97 MET A N 1
ATOM 777 C CA . MET A 1 97 ? 6.384 10.737 -13.177 1.00 65.38 97 MET A CA 1
ATOM 778 C C . MET A 1 97 ? 5.101 11.514 -13.514 1.00 65.38 97 MET A C 1
ATOM 780 O O . MET A 1 97 ? 4.028 10.928 -13.608 1.00 65.38 97 MET A O 1
ATOM 784 N N . ASN A 1 98 ? 5.201 12.812 -13.818 1.00 65.00 98 ASN A N 1
ATOM 785 C CA . ASN A 1 98 ? 4.040 13.644 -14.162 1.00 65.00 98 ASN A CA 1
ATOM 786 C C . ASN A 1 98 ? 3.411 13.328 -15.533 1.00 65.00 98 ASN A C 1
ATOM 788 O O . ASN A 1 98 ? 2.222 13.565 -15.732 1.00 65.00 98 ASN A O 1
ATOM 792 N N . GLN A 1 99 ? 4.187 12.826 -16.498 1.00 69.19 99 GLN A N 1
ATOM 793 C CA . GLN A 1 99 ? 3.678 12.445 -17.824 1.00 69.19 99 GLN A CA 1
ATOM 794 C C . GLN A 1 99 ? 3.075 11.035 -17.824 1.00 69.19 99 GLN A C 1
ATOM 796 O O . GLN A 1 99 ? 2.154 10.778 -18.600 1.00 69.19 99 GLN A O 1
ATOM 801 N N . ASN A 1 100 ? 3.560 10.154 -16.944 1.00 79.00 100 ASN A N 1
ATOM 802 C CA . ASN A 1 100 ? 3.117 8.763 -16.834 1.00 79.00 100 ASN A CA 1
ATOM 803 C C . ASN A 1 100 ? 2.185 8.498 -15.646 1.00 79.00 100 ASN A C 1
ATOM 805 O O . ASN A 1 100 ? 1.767 7.359 -15.468 1.00 79.00 100 ASN A O 1
ATOM 809 N N . SER A 1 101 ? 1.829 9.512 -14.852 1.00 80.94 101 SER A N 1
ATOM 810 C CA . SER A 1 101 ? 1.146 9.327 -13.563 1.00 80.94 101 SER A CA 1
ATOM 811 C C . SER A 1 101 ? -0.114 8.469 -13.660 1.00 80.94 101 SER A C 1
ATOM 813 O O . SER A 1 101 ? -0.298 7.575 -12.844 1.00 80.94 101 SER A O 1
ATOM 815 N N . LEU A 1 102 ? -0.929 8.641 -14.705 1.00 86.88 102 LEU A N 1
ATOM 816 C CA . LEU A 1 102 ? -2.119 7.809 -14.905 1.00 86.88 102 LEU A CA 1
ATOM 817 C C . LEU A 1 102 ? -1.786 6.330 -15.171 1.00 86.88 102 LEU A C 1
ATOM 819 O O . LEU A 1 102 ? -2.484 5.449 -14.675 1.00 86.88 102 LEU A O 1
ATOM 823 N N . ASN A 1 103 ? -0.734 6.053 -15.947 1.00 90.31 103 ASN A N 1
ATOM 824 C CA . ASN A 1 103 ? -0.296 4.681 -16.206 1.00 90.31 103 ASN A CA 1
ATOM 825 C C . ASN A 1 103 ? 0.292 4.066 -14.935 1.00 90.31 103 ASN A C 1
ATOM 827 O O . ASN A 1 103 ? -0.062 2.946 -14.596 1.00 90.31 103 ASN A O 1
ATOM 831 N N . ASN A 1 104 ? 1.111 4.820 -14.200 1.00 91.75 104 ASN A N 1
ATOM 832 C CA . ASN A 1 104 ? 1.726 4.360 -12.956 1.00 91.75 104 ASN A CA 1
ATOM 833 C C . ASN A 1 104 ? 0.654 4.016 -11.904 1.00 91.75 104 ASN A C 1
ATOM 835 O O . ASN A 1 104 ? 0.751 2.995 -11.229 1.00 91.75 104 ASN A O 1
ATOM 839 N N . GLU A 1 105 ? -0.401 4.828 -11.794 1.00 93.00 105 GLU A N 1
ATOM 840 C CA . GLU A 1 105 ? -1.548 4.550 -10.918 1.00 93.00 105 GLU A CA 1
ATOM 841 C C . GLU A 1 105 ? -2.311 3.286 -11.351 1.00 93.00 105 GLU A C 1
ATOM 843 O O . GLU A 1 105 ? -2.692 2.478 -10.504 1.00 93.00 105 GLU A O 1
ATOM 848 N N . GLN A 1 106 ? -2.500 3.077 -12.660 1.00 93.75 106 GLN A N 1
ATOM 849 C CA . GLN A 1 106 ? -3.154 1.875 -13.186 1.00 93.75 106 GLN A CA 1
ATOM 850 C C . GLN A 1 106 ? -2.304 0.612 -12.979 1.00 93.75 106 GLN A C 1
ATOM 852 O O . GLN A 1 106 ? -2.838 -0.436 -12.626 1.00 93.75 106 GLN A O 1
ATOM 857 N N . GLU A 1 107 ? -0.988 0.692 -13.171 1.00 95.44 107 GLU A N 1
ATOM 858 C CA . GLU A 1 107 ? -0.075 -0.431 -12.942 1.00 95.44 107 GLU A CA 1
ATOM 859 C C . GLU A 1 107 ? -0.003 -0.800 -11.455 1.00 95.44 107 GLU A C 1
ATOM 861 O O . GLU A 1 107 ? -0.019 -1.985 -11.110 1.00 95.44 107 GLU A O 1
ATOM 866 N N . ALA A 1 108 ? 0.004 0.197 -10.563 1.00 95.88 108 ALA A N 1
ATOM 867 C CA . ALA A 1 108 ? -0.059 -0.029 -9.123 1.00 95.88 108 ALA A CA 1
ATOM 868 C C . ALA A 1 108 ? -1.391 -0.673 -8.701 1.00 95.88 108 ALA A C 1
ATOM 870 O O . ALA A 1 108 ? -1.396 -1.625 -7.915 1.00 95.88 108 ALA A O 1
ATOM 871 N N . ASP A 1 109 ? -2.511 -0.220 -9.270 1.00 96.88 109 ASP A N 1
ATOM 872 C CA . ASP A 1 109 ? -3.829 -0.838 -9.098 1.00 96.88 109 ASP A CA 1
ATOM 873 C C . ASP A 1 109 ? -3.851 -2.294 -9.564 1.00 96.88 109 ASP A C 1
ATOM 875 O O . ASP A 1 109 ? -4.288 -3.180 -8.827 1.00 96.88 109 ASP A O 1
ATOM 879 N N . ASP A 1 110 ? -3.367 -2.569 -10.773 1.00 97.25 110 ASP A N 1
ATOM 880 C CA . ASP A 1 110 ? -3.370 -3.914 -11.344 1.00 97.25 110 ASP A CA 1
ATOM 881 C C . ASP A 1 110 ? -2.490 -4.865 -10.523 1.00 97.25 110 ASP A C 1
ATOM 883 O O . ASP A 1 110 ? -2.880 -6.009 -10.250 1.00 97.25 110 ASP A O 1
ATOM 887 N N . LEU A 1 111 ? -1.335 -4.384 -10.057 1.00 96.56 111 LEU A N 1
ATOM 888 C CA . LEU A 1 111 ? -0.441 -5.152 -9.201 1.00 96.56 111 LEU A CA 1
ATOM 889 C C . LEU A 1 111 ? -1.076 -5.421 -7.829 1.00 96.56 111 LEU A C 1
ATOM 891 O O 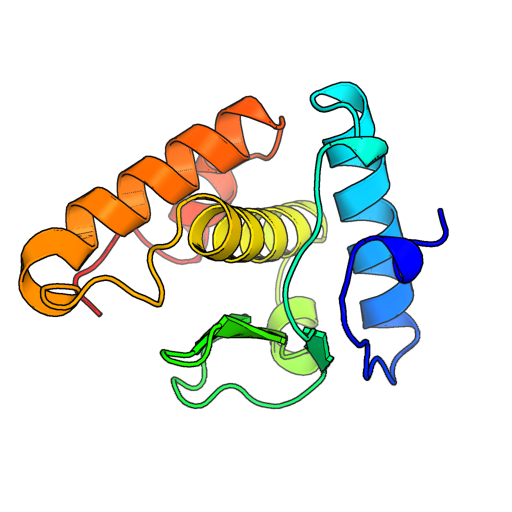. LEU A 1 111 ? -1.142 -6.581 -7.410 1.00 96.56 111 LEU A O 1
ATOM 895 N N . ALA A 1 112 ? -1.629 -4.407 -7.165 1.00 97.25 112 ALA A N 1
ATOM 896 C CA . ALA A 1 112 ? -2.313 -4.584 -5.887 1.00 97.25 112 ALA A CA 1
ATOM 897 C C . ALA A 1 112 ? -3.561 -5.483 -6.016 1.00 97.25 112 ALA A C 1
ATOM 899 O O . ALA A 1 112 ? -3.825 -6.327 -5.153 1.00 97.25 112 ALA A O 1
ATOM 900 N N . LYS A 1 113 ? -4.288 -5.411 -7.137 1.00 97.19 113 LYS A N 1
ATOM 901 C CA . LYS A 1 113 ? -5.382 -6.340 -7.452 1.00 97.19 113 LYS A CA 1
ATOM 902 C C . LYS A 1 113 ? -4.871 -7.771 -7.605 1.00 97.19 113 LYS A C 1
ATOM 904 O O . LYS A 1 113 ? -5.475 -8.693 -7.054 1.00 97.19 113 LYS A O 1
ATOM 909 N N . SER A 1 114 ? -3.745 -7.970 -8.293 1.00 96.56 114 SER A N 1
ATOM 910 C CA . SER A 1 114 ? -3.114 -9.292 -8.438 1.00 96.56 114 SER A CA 1
ATOM 911 C C . SER A 1 114 ? -2.675 -9.887 -7.092 1.00 96.56 114 SER A C 1
ATOM 913 O O . SER A 1 114 ? -2.660 -11.105 -6.920 1.00 96.56 114 SER A O 1
ATOM 915 N N . TRP A 1 115 ? -2.396 -9.032 -6.105 1.00 96.25 115 TRP A N 1
ATOM 916 C CA . TRP A 1 115 ? -2.091 -9.428 -4.733 1.00 96.25 115 TRP A CA 1
ATOM 917 C C . TRP A 1 115 ? -3.328 -9.783 -3.896 1.00 96.25 115 TRP A C 1
ATOM 919 O O . TRP A 1 115 ? -3.184 -10.343 -2.806 1.00 96.25 115 TRP A O 1
ATOM 929 N N . GLY A 1 116 ? -4.533 -9.544 -4.420 1.00 96.50 116 GLY A N 1
ATOM 930 C CA . GLY A 1 116 ? -5.805 -9.929 -3.810 1.00 96.50 116 GLY A CA 1
ATOM 931 C C . GLY A 1 116 ? -6.511 -8.814 -3.038 1.00 96.50 116 GLY A C 1
ATOM 932 O O . GLY A 1 116 ? -7.388 -9.122 -2.228 1.00 96.50 116 GLY A O 1
ATOM 933 N N . PHE A 1 117 ? -6.140 -7.549 -3.252 1.00 97.88 117 PHE A N 1
ATOM 934 C CA . PHE A 1 117 ? -6.812 -6.395 -2.646 1.00 97.88 117 PHE A CA 1
ATOM 935 C C . PHE A 1 117 ? -7.989 -5.910 -3.506 1.00 97.88 117 PHE A C 1
ATOM 937 O O . PHE A 1 117 ? -7.966 -6.007 -4.735 1.00 97.88 117 PHE A O 1
ATOM 944 N N . ASP A 1 118 ? -9.033 -5.385 -2.858 1.00 96.25 118 ASP A N 1
ATOM 945 C CA . ASP A 1 118 ? -10.240 -4.893 -3.530 1.00 96.25 118 ASP A CA 1
ATOM 946 C C . ASP A 1 118 ? -10.053 -3.453 -4.030 1.00 96.25 118 ASP A C 1
ATOM 948 O O . ASP A 1 118 ? -10.472 -2.471 -3.410 1.00 96.25 118 ASP A O 1
ATOM 952 N N . ILE A 1 119 ? -9.382 -3.341 -5.173 1.00 95.75 119 ILE A N 1
ATOM 953 C CA . ILE A 1 119 ? -9.095 -2.062 -5.828 1.00 95.75 119 ILE A CA 1
ATOM 954 C C . ILE A 1 119 ? -10.361 -1.393 -6.366 1.00 95.75 119 ILE A C 1
ATOM 956 O O . ILE A 1 119 ? -10.452 -0.168 -6.386 1.00 95.75 119 ILE A O 1
ATOM 960 N N . GLU A 1 120 ? -11.377 -2.171 -6.741 1.00 94.56 120 GLU A N 1
ATOM 961 C CA . GLU A 1 120 ? -12.649 -1.622 -7.217 1.00 94.56 120 GLU A CA 1
ATOM 962 C C . GLU A 1 120 ? -13.373 -0.885 -6.085 1.00 94.56 120 GLU A C 1
ATOM 964 O O . GLU A 1 120 ? -13.823 0.251 -6.276 1.00 94.56 120 GLU A O 1
ATOM 969 N N . LYS A 1 121 ? -13.414 -1.474 -4.881 1.00 94.25 121 LYS A N 1
ATOM 970 C CA . LYS A 1 121 ? -13.951 -0.799 -3.693 1.00 94.25 121 LYS A CA 1
ATOM 971 C C . LYS A 1 121 ? -13.126 0.436 -3.335 1.00 94.25 121 LYS A C 1
ATOM 973 O O . LYS A 1 121 ? -13.713 1.502 -3.141 1.00 94.25 121 LYS A O 1
ATOM 978 N N . PHE A 1 122 ? -11.796 0.323 -3.304 1.00 93.75 122 PHE A N 1
ATOM 979 C CA . PHE A 1 122 ? -10.897 1.457 -3.061 1.00 93.75 122 PHE A CA 1
ATOM 980 C C . PHE A 1 122 ? -11.180 2.633 -4.011 1.00 93.75 122 PHE A C 1
ATOM 982 O O . PHE A 1 122 ? -11.501 3.729 -3.546 1.00 93.75 122 PHE A O 1
ATOM 989 N N . ARG A 1 123 ? -11.178 2.406 -5.330 1.00 93.31 123 ARG A N 1
ATOM 990 C CA . ARG A 1 123 ? -11.421 3.460 -6.330 1.00 93.31 123 ARG A CA 1
ATOM 991 C C . ARG A 1 123 ? -12.850 4.004 -6.303 1.00 93.31 123 ARG A C 1
ATOM 993 O O . ARG A 1 123 ? -13.069 5.166 -6.636 1.00 93.31 123 ARG A O 1
ATOM 1000 N N . SER A 1 124 ? -13.833 3.217 -5.861 1.00 93.81 124 SER A N 1
ATOM 1001 C CA . SER A 1 124 ? -15.206 3.715 -5.681 1.00 93.81 124 SER A CA 1
ATOM 1002 C C . SER A 1 124 ? -15.339 4.749 -4.554 1.00 93.81 124 SER A C 1
ATOM 1004 O O . SER A 1 124 ? -16.234 5.591 -4.609 1.00 93.81 124 SER A O 1
ATOM 1006 N N . ILE A 1 125 ? -14.450 4.700 -3.555 1.00 90.75 125 ILE A N 1
ATOM 1007 C CA . ILE A 1 125 ? -14.468 5.578 -2.376 1.00 90.75 125 ILE A CA 1
ATOM 1008 C C . ILE A 1 125 ? -13.498 6.748 -2.549 1.00 90.75 125 ILE A C 1
ATOM 1010 O O . ILE A 1 125 ? -13.878 7.893 -2.315 1.00 90.75 125 ILE A O 1
ATOM 1014 N N . CYS A 1 126 ? -12.265 6.472 -2.977 1.00 86.75 126 CYS A N 1
ATOM 1015 C CA . CYS A 1 126 ? -11.206 7.475 -3.108 1.00 86.75 126 CYS A CA 1
ATOM 1016 C C . CYS A 1 126 ? -11.206 8.185 -4.472 1.00 86.75 126 CYS A C 1
ATOM 1018 O O . CYS A 1 126 ? -10.528 9.193 -4.640 1.00 86.75 126 CYS A O 1
ATOM 1020 N N . GLY A 1 127 ? -11.988 7.691 -5.435 1.00 85.88 127 GLY A N 1
ATOM 1021 C CA . GLY A 1 127 ? -12.019 8.198 -6.803 1.00 85.88 127 GLY A CA 1
ATOM 1022 C C . GLY A 1 127 ? -11.114 7.407 -7.756 1.00 85.88 127 GLY A C 1
ATOM 1023 O O . GLY A 1 127 ? -10.338 6.549 -7.328 1.00 85.88 127 GLY A O 1
ATOM 1024 N N . PRO A 1 128 ? -11.243 7.649 -9.074 1.00 81.50 128 PRO A N 1
ATOM 1025 C CA . PRO A 1 128 ? -10.437 6.970 -10.085 1.00 81.50 128 PRO A CA 1
ATOM 1026 C C . PRO A 1 128 ? -8.960 7.375 -9.989 1.00 81.50 128 PRO A C 1
ATOM 1028 O O . PRO A 1 128 ? -8.625 8.360 -9.339 1.00 81.50 128 PRO A O 1
ATOM 1031 N N . ALA A 1 129 ? -8.086 6.652 -10.694 1.00 77.00 129 ALA A N 1
ATOM 1032 C CA . ALA A 1 129 ? -6.720 7.104 -10.931 1.00 77.00 129 ALA A CA 1
ATOM 1033 C C . ALA A 1 129 ? -6.735 8.516 -11.544 1.00 77.00 129 ALA A C 1
ATOM 1035 O O . ALA A 1 129 ? -7.373 8.759 -12.574 1.00 77.00 129 ALA A O 1
ATOM 1036 N N . THR A 1 130 ? -6.061 9.458 -10.891 1.00 65.19 130 THR A N 1
ATOM 1037 C CA . THR A 1 130 ? -5.959 10.851 -11.335 1.00 65.19 130 THR A CA 1
ATOM 1038 C C . THR A 1 130 ? -4.509 11.228 -11.567 1.00 65.19 130 THR A C 1
ATOM 1040 O O . THR A 1 130 ? -3.604 10.673 -10.954 1.00 65.19 130 THR A O 1
ATOM 1043 N N . LEU A 1 131 ? -4.295 12.222 -12.428 1.00 57.28 131 LEU A N 1
ATOM 1044 C CA . LEU A 1 131 ? -3.009 12.906 -12.511 1.00 57.28 131 LEU A CA 1
ATOM 1045 C C . LEU A 1 131 ? -2.783 13.609 -11.161 1.00 57.28 131 LEU A C 1
ATOM 1047 O O . LEU A 1 131 ? -3.574 14.492 -10.819 1.00 57.28 131 LEU A O 1
ATOM 1051 N N . LYS A 1 132 ? -1.790 13.158 -10.385 1.00 52.75 132 LYS A N 1
ATOM 1052 C CA . LYS A 1 132 ? -1.308 13.871 -9.192 1.00 52.75 132 LYS A CA 1
ATOM 1053 C C . LYS A 1 132 ? -0.628 15.181 -9.602 1.00 52.75 132 LYS A C 1
ATOM 1055 O O . LYS A 1 132 ? -0.007 15.205 -10.691 1.00 52.75 132 LYS A O 1
#

Nearest PDB structures (foldseek):
  4qhi-assembly1_B  TM=4.961E-01  e=3.428E-02  Methanocaldococcus jannaschii DSM 2661
  4qhi-assembly2_C  TM=5.098E-01  e=4.931E-02  Methanocaldococcus jannaschii DSM 2661
  4qhj-assembly1_B  TM=6.044E-01  e=1.381E-01  Methanocaldococcus jannaschii DSM 2661
  8ext-assembly1_A  TM=5.303E-01  e=2.382E-01  Staphylococcus aureus
  3c48-assembly1_B  TM=3.029E-01  e=5.233E+00  Corynebacterium glutamicum

Solvent-accessible surface area (backbone atoms only — not comparable to full-atom values): 7218 Å² total; per-residue (Å²): 101,90,61,64,86,38,30,78,37,74,49,77,81,52,70,66,52,56,50,50,50,22,49,37,54,56,48,35,54,77,61,40,70,60,92,80,48,77,46,49,40,36,38,58,40,85,34,92,88,67,49,45,58,43,60,39,70,87,43,39,37,31,34,15,60,73,55,36,64,77,44,59,70,64,36,35,35,24,54,54,39,28,41,52,26,31,57,74,71,46,53,38,74,42,92,54,40,82,83,41,29,51,56,54,44,49,53,11,41,53,50,23,38,70,36,70,36,51,46,70,62,30,34,72,72,77,43,70,80,56,78,119

Secondary structure (DSSP, 8-state):
---GGGEEEEE---HHHHHHHHHHHHHHTTTS-GGG--EEEEEES--SSSSSEEE-TT--EEE-HHHHTTS-HHHHHHHHHHHHHHHHTTGGG-TTHHHHHHHHHHHHHHHHHHTT--HHHHHHHH-S----

Sequence (132 aa):
MRFEYLFEFTEVKTEYMKNILSKTFKLLSKSVELDALFFGPLCEGPTISGEAAEVTEEGLINLDSYKLQEYDEDVAMAIIAHEIAHYNLGHYDDINMNQNSLNNEQEADDLAKSWGFDIEKFRSICGPATLK